Protein AF-A0AAW9RUT8-F1 (afdb_monomer_lite)

Foldseek 3Di:
DDDPPDDDDPPPPPPPPVVCVVCVVVVVVVVVVVVLVVLVVQLPDDPVRCVVVVHDPVVSVVVCPDPVSVD

Organism: NCBI:txid1764581

pLDDT: mean 81.81, std 12.61, range [44.34, 95.31]

Radius of gyration: 27.02 Å; chains: 1; bounding box: 63×22×74 Å

Sequence (71 aa):
MPITSVAPALRTKRPIRWAFVALYPLWLAGIWMDRVRKRRELAGLDEFQLDDAGIDPDYVRREVRKPFWRA

Secondary structure (DSSP, 8-state):
---------------HHHHHHHHHHHHHHHHHHHHHHHHHHHHT--HHHHHHTT--HHHHHHHHTSHHHH-

Structure (mmCIF, N/CA/C/O backbone):
data_AF-A0AAW9RUT8-F1
#
_entry.id   AF-A0AAW9RUT8-F1
#
loop_
_atom_site.group_PDB
_atom_site.id
_atom_site.type_symbol
_atom_site.label_atom_id
_atom_site.label_alt_id
_atom_site.label_comp_id
_atom_site.label_asym_id
_atom_site.label_entity_id
_atom_site.label_seq_id
_atom_site.pdbx_PDB_ins_code
_atom_site.Cartn_x
_atom_site.Cartn_y
_atom_site.Cartn_z
_atom_site.occupancy
_atom_site.B_iso_or_equi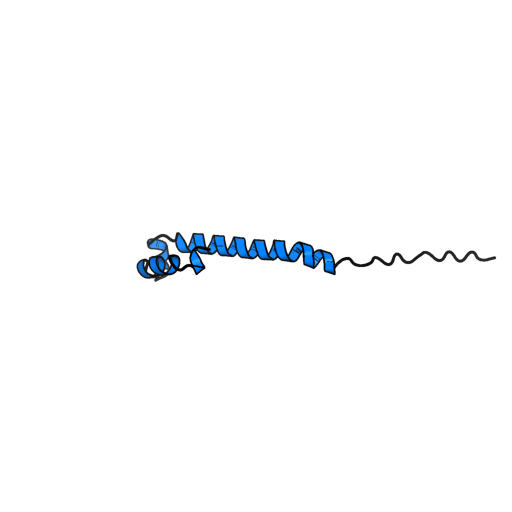v
_atom_site.auth_seq_id
_atom_site.auth_comp_id
_atom_site.auth_asym_id
_atom_site.auth_atom_id
_atom_site.pdbx_PDB_model_num
ATOM 1 N N . MET A 1 1 ? 49.651 7.995 -55.380 1.00 44.34 1 MET A N 1
ATOM 2 C CA . MET A 1 1 ? 48.582 7.079 -54.927 1.00 44.34 1 MET A CA 1
ATOM 3 C C . MET A 1 1 ? 48.090 7.555 -53.565 1.00 44.34 1 MET A C 1
ATOM 5 O O . MET A 1 1 ? 48.928 7.606 -52.673 1.00 44.34 1 MET A O 1
ATOM 9 N N . PRO A 1 2 ? 46.822 7.963 -53.375 1.00 59.16 2 PRO A N 1
AT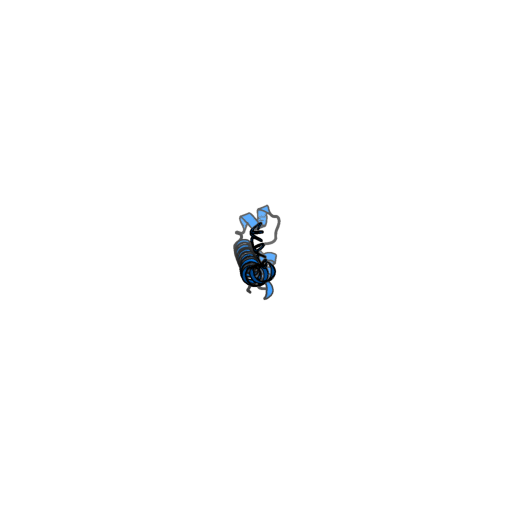OM 10 C CA . PRO A 1 2 ? 46.312 8.257 -52.042 1.00 59.16 2 PRO A CA 1
ATOM 11 C C . PRO A 1 2 ? 45.655 7.006 -51.447 1.00 59.16 2 PRO A C 1
ATOM 13 O O . PRO A 1 2 ? 44.817 6.366 -52.077 1.00 59.16 2 PRO A O 1
ATOM 16 N N . ILE A 1 3 ? 46.051 6.658 -50.228 1.00 56.94 3 ILE A N 1
ATOM 17 C CA . ILE A 1 3 ? 45.428 5.598 -49.438 1.00 56.94 3 ILE A CA 1
ATOM 18 C C . ILE A 1 3 ? 44.272 6.261 -48.686 1.00 56.94 3 ILE A C 1
ATOM 20 O O . ILE A 1 3 ? 44.484 6.941 -47.684 1.00 56.94 3 ILE A O 1
ATOM 24 N N . THR A 1 4 ? 43.046 6.145 -49.191 1.00 61.06 4 THR A N 1
ATOM 25 C CA . THR A 1 4 ? 41.862 6.592 -48.450 1.00 61.06 4 THR A CA 1
ATOM 26 C C . THR A 1 4 ? 41.578 5.564 -47.358 1.00 61.06 4 THR A C 1
ATOM 28 O O . THR A 1 4 ? 40.978 4.523 -47.610 1.00 61.06 4 THR A O 1
ATOM 31 N N . SER A 1 5 ? 42.046 5.830 -46.137 1.00 60.38 5 SER A N 1
ATOM 32 C CA . SER A 1 5 ? 41.649 5.063 -44.954 1.00 60.38 5 SER A CA 1
ATOM 3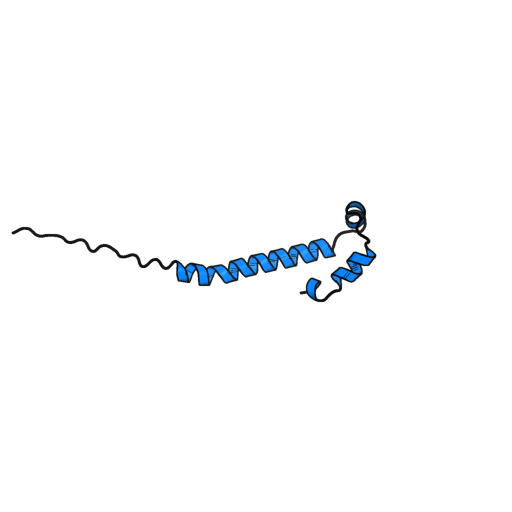3 C C . SER A 1 5 ? 40.199 5.408 -44.615 1.00 60.38 5 SER A C 1
ATOM 35 O O . SER A 1 5 ? 39.910 6.445 -44.020 1.00 60.38 5 SER A O 1
ATOM 37 N N . VAL A 1 6 ? 39.264 4.567 -45.058 1.00 65.12 6 VAL A N 1
ATOM 38 C CA . VAL A 1 6 ? 37.859 4.649 -44.654 1.00 65.12 6 VAL A CA 1
ATOM 39 C C . VAL A 1 6 ? 37.739 3.932 -43.313 1.00 65.12 6 VAL A C 1
ATOM 41 O O . VAL A 1 6 ? 37.668 2.706 -43.255 1.00 65.12 6 VAL A O 1
ATOM 44 N N . ALA A 1 7 ? 37.756 4.692 -42.218 1.00 66.75 7 ALA A N 1
ATOM 45 C CA . ALA A 1 7 ? 37.462 4.149 -40.898 1.00 66.75 7 ALA A CA 1
ATOM 46 C C . ALA A 1 7 ? 36.030 3.572 -40.887 1.00 66.75 7 ALA A C 1
ATOM 48 O O . ALA A 1 7 ? 35.095 4.268 -41.303 1.00 66.75 7 ALA A O 1
ATOM 49 N N . PRO A 1 8 ? 35.805 2.330 -40.418 1.00 65.62 8 PRO A N 1
ATOM 50 C CA . PRO A 1 8 ? 34.456 1.806 -40.308 1.00 65.62 8 PRO A CA 1
ATOM 51 C C . PRO A 1 8 ? 33.741 2.537 -39.171 1.00 65.62 8 PRO A C 1
ATOM 53 O O . PRO A 1 8 ? 34.123 2.440 -38.004 1.00 65.62 8 PRO A O 1
ATOM 56 N N . ALA A 1 9 ? 32.680 3.270 -39.51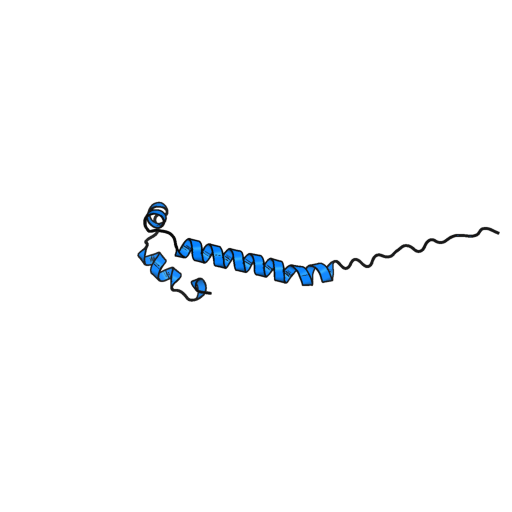0 1.00 66.31 9 ALA A N 1
ATOM 57 C CA . ALA A 1 9 ? 31.748 3.795 -38.527 1.00 66.31 9 ALA A CA 1
ATOM 58 C C . ALA A 1 9 ? 31.210 2.619 -37.697 1.00 66.31 9 ALA A C 1
ATOM 60 O O . ALA A 1 9 ? 30.442 1.791 -38.194 1.00 66.31 9 ALA A O 1
ATOM 61 N N . LEU A 1 10 ? 31.634 2.525 -36.435 1.00 64.56 10 LEU A N 1
ATOM 62 C CA . LEU A 1 10 ? 31.114 1.555 -35.478 1.00 64.56 10 LEU A CA 1
ATOM 63 C C . LEU A 1 10 ? 29.630 1.855 -35.253 1.00 64.56 10 LEU A C 1
ATOM 65 O O . LEU A 1 10 ? 29.248 2.655 -34.399 1.00 64.56 10 LEU A O 1
ATOM 69 N N . ARG A 1 11 ? 28.771 1.212 -36.047 1.00 65.44 11 ARG A N 1
ATOM 70 C CA . ARG A 1 11 ? 27.321 1.233 -35.883 1.00 65.44 11 ARG A CA 1
ATOM 71 C C . ARG A 1 11 ? 26.975 0.445 -34.626 1.00 65.44 11 ARG A C 1
ATOM 73 O O . ARG A 1 11 ? 26.641 -0.736 -34.682 1.00 65.44 11 ARG A O 1
ATOM 80 N N . THR A 1 12 ? 27.054 1.108 -33.480 1.00 66.62 12 THR A N 1
ATOM 81 C CA . THR A 1 12 ? 26.564 0.591 -32.206 1.00 66.62 12 THR A CA 1
ATOM 82 C C . THR A 1 12 ? 25.066 0.332 -32.347 1.00 66.62 12 THR A C 1
ATOM 84 O O . THR A 1 12 ? 24.242 1.249 -32.382 1.00 66.62 12 THR A O 1
ATOM 87 N N . LYS A 1 13 ? 24.688 -0.944 -32.477 1.00 60.03 13 LYS A N 1
ATOM 88 C CA . LYS A 1 13 ? 23.285 -1.353 -32.429 1.00 60.03 13 LYS A CA 1
ATOM 89 C C . LYS A 1 13 ? 22.802 -1.164 -30.999 1.00 60.03 13 LYS A C 1
ATOM 91 O O . LYS A 1 13 ? 23.064 -1.993 -30.140 1.00 60.03 13 LYS A O 1
ATOM 96 N N . ARG A 1 14 ? 22.139 -0.035 -30.752 1.00 64.19 14 ARG A N 1
ATOM 97 C CA . ARG A 1 14 ? 21.577 0.342 -29.452 1.00 64.19 14 ARG A CA 1
ATOM 98 C C . ARG A 1 14 ? 20.686 -0.791 -28.909 1.00 64.19 14 ARG A C 1
ATOM 100 O O . ARG A 1 14 ? 19.585 -0.973 -29.431 1.00 64.19 14 ARG A O 1
ATOM 107 N N . PRO A 1 15 ? 21.091 -1.518 -27.849 1.00 62.88 15 PRO A N 1
ATOM 108 C CA . PRO A 1 15 ? 20.328 -2.640 -27.297 1.00 62.88 15 PRO A CA 1
ATOM 109 C C . PRO A 1 15 ? 19.209 -2.158 -26.356 1.00 62.88 15 PRO A C 1
ATOM 111 O O . PRO A 1 15 ? 18.802 -2.859 -25.436 1.00 62.88 15 PRO A O 1
ATOM 114 N N . ILE A 1 16 ? 18.705 -0.940 -26.573 1.00 67.12 16 ILE A N 1
ATOM 115 C CA . ILE A 1 16 ? 17.818 -0.229 -25.646 1.00 67.12 16 ILE A CA 1
ATOM 116 C C . ILE A 1 16 ? 16.533 -1.028 -25.392 1.00 67.12 16 ILE A C 1
ATOM 118 O O . ILE A 1 16 ? 16.064 -1.095 -24.263 1.00 67.12 16 ILE A O 1
ATOM 122 N N . ARG A 1 17 ? 15.994 -1.708 -26.414 1.00 65.25 17 ARG A N 1
ATOM 123 C CA . ARG A 1 17 ? 14.737 -2.468 -26.292 1.00 65.25 17 ARG A CA 1
ATOM 124 C C . ARG A 1 17 ? 14.859 -3.670 -25.347 1.00 65.25 17 ARG A C 1
ATOM 126 O O . ARG A 1 17 ? 13.931 -3.926 -24.592 1.00 65.25 17 ARG A O 1
ATOM 133 N N . TRP A 1 18 ? 16.001 -4.361 -25.341 1.00 68.50 18 TRP A N 1
ATOM 134 C CA . TRP A 1 18 ? 16.230 -5.521 -24.469 1.00 68.50 18 TRP A CA 1
ATOM 135 C C . TRP A 1 18 ? 16.477 -5.115 -23.017 1.00 68.50 18 TRP A C 1
ATOM 137 O O . TRP A 1 18 ? 16.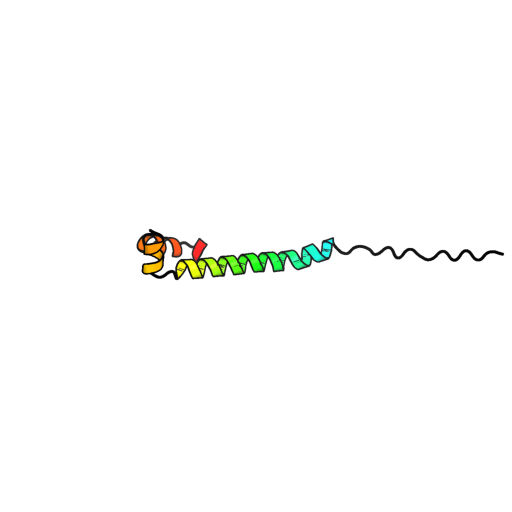013 -5.795 -22.107 1.00 68.50 18 TRP A O 1
ATOM 147 N N . ALA A 1 19 ? 17.127 -3.968 -22.798 1.00 70.88 19 ALA A N 1
ATOM 148 C CA . ALA A 1 19 ? 17.301 -3.407 -21.461 1.00 70.88 19 ALA A CA 1
ATOM 149 C C . ALA A 1 19 ? 15.948 -3.094 -20.795 1.00 70.88 19 ALA A C 1
ATOM 151 O O . ALA A 1 19 ? 15.754 -3.415 -19.626 1.00 70.88 19 ALA A O 1
ATOM 152 N N . PHE A 1 20 ? 14.980 -2.549 -21.545 1.00 70.31 20 PHE A N 1
ATOM 153 C CA . PHE A 1 20 ? 13.628 -2.317 -21.027 1.00 70.31 20 PHE A CA 1
ATOM 154 C C . PHE A 1 20 ? 12.895 -3.618 -20.688 1.00 70.31 20 PHE A C 1
ATOM 156 O O . PHE A 1 20 ? 12.304 -3.704 -19.619 1.00 70.31 20 PHE A O 1
ATOM 163 N N . VAL A 1 21 ? 12.969 -4.645 -21.541 1.00 76.19 21 VAL A N 1
ATOM 164 C CA . VAL A 1 21 ? 12.323 -5.946 -21.273 1.00 76.19 21 VAL A CA 1
ATOM 165 C C . VAL A 1 21 ? 12.907 -6.622 -20.029 1.00 76.19 21 VAL A C 1
ATOM 167 O O . VAL A 1 21 ? 12.162 -7.216 -19.256 1.00 76.19 21 VAL A O 1
ATOM 170 N N . ALA A 1 22 ? 14.216 -6.500 -19.803 1.00 79.62 22 ALA A N 1
ATOM 171 C CA . ALA A 1 22 ? 14.872 -7.089 -18.639 1.00 79.62 22 ALA A CA 1
ATOM 172 C C . ALA A 1 22 ? 14.604 -6.316 -17.333 1.00 79.62 22 ALA A C 1
ATOM 174 O O . ALA A 1 22 ? 14.432 -6.929 -16.282 1.00 79.62 22 ALA A O 1
ATOM 175 N N . LEU A 1 23 ? 14.547 -4.980 -17.377 1.00 83.94 23 LEU A N 1
ATOM 176 C CA . LEU A 1 23 ? 14.401 -4.144 -16.175 1.00 83.94 23 LEU A CA 1
ATOM 177 C C . LEU A 1 23 ? 12.944 -3.887 -15.773 1.00 83.94 23 LEU A C 1
ATOM 179 O O . LEU A 1 23 ? 12.661 -3.686 -14.593 1.00 83.94 23 LEU A O 1
ATOM 183 N N . TYR A 1 24 ? 12.010 -3.920 -16.724 1.00 88.94 24 TYR A N 1
ATOM 184 C CA . TYR A 1 24 ? 10.585 -3.718 -16.464 1.00 88.94 24 TYR A CA 1
ATOM 185 C C . TYR A 1 24 ? 9.981 -4.676 -15.417 1.00 88.94 24 TYR A C 1
ATOM 187 O O . TYR A 1 24 ? 9.312 -4.180 -14.508 1.00 88.94 24 TYR A O 1
ATOM 195 N N . PRO A 1 25 ? 10.209 -6.008 -15.453 1.00 91.56 25 PRO A N 1
ATOM 196 C CA . PRO A 1 25 ? 9.658 -6.903 -14.435 1.00 91.56 25 PRO A CA 1
ATOM 197 C C . PRO A 1 25 ? 10.251 -6.643 -13.046 1.00 91.56 25 PRO A C 1
ATOM 199 O O . PRO A 1 25 ? 9.525 -6.726 -12.060 1.00 91.56 25 PRO A O 1
ATOM 202 N N . LEU A 1 26 ? 11.534 -6.273 -12.955 1.00 91.06 26 LEU A N 1
ATOM 203 C CA . LEU A 1 26 ? 12.174 -5.931 -11.682 1.00 91.06 26 LEU A CA 1
ATOM 204 C C . LEU A 1 26 ? 11.583 -4.644 -11.090 1.00 91.06 26 LEU A C 1
ATOM 206 O O . LEU A 1 26 ? 11.286 -4.581 -9.898 1.00 91.06 26 LEU A O 1
ATOM 210 N N . TRP A 1 27 ? 11.357 -3.637 -11.933 1.00 92.69 27 TRP A N 1
ATOM 211 C CA . TRP A 1 27 ? 10.687 -2.403 -11.535 1.00 92.69 27 TRP A CA 1
ATOM 212 C C . TRP A 1 27 ? 9.246 -2.660 -11.073 1.00 92.69 27 TRP A C 1
ATOM 214 O O . TRP A 1 27 ? 8.836 -2.182 -10.013 1.00 92.69 27 TRP A O 1
ATOM 224 N N . LEU A 1 28 ? 8.493 -3.475 -11.819 1.00 94.25 28 LEU A N 1
ATOM 225 C CA . LEU A 1 28 ? 7.123 -3.846 -11.471 1.00 94.25 28 LEU A CA 1
ATOM 226 C C . LEU A 1 28 ? 7.063 -4.641 -10.159 1.00 94.25 28 LEU A C 1
ATOM 228 O O . LEU A 1 28 ? 6.198 -4.373 -9.323 1.00 94.25 28 LEU A O 1
ATOM 232 N N . ALA A 1 29 ? 7.999 -5.568 -9.947 1.00 93.56 29 ALA A N 1
ATOM 233 C CA . ALA A 1 29 ? 8.143 -6.297 -8.691 1.00 93.56 29 ALA A CA 1
ATOM 234 C C . ALA A 1 29 ? 8.437 -5.347 -7.520 1.00 93.56 29 ALA A C 1
ATOM 236 O O . ALA A 1 29 ? 7.829 -5.485 -6.462 1.00 93.56 29 ALA A O 1
ATOM 237 N N . GLY A 1 30 ? 9.287 -4.334 -7.722 1.00 95.12 30 GLY A N 1
ATOM 238 C CA . GLY A 1 30 ? 9.552 -3.294 -6.725 1.00 95.12 30 GLY A CA 1
ATOM 239 C C . GLY A 1 30 ? 8.293 -2.526 -6.313 1.00 95.12 30 GLY A C 1
ATOM 240 O O . GLY A 1 30 ? 8.040 -2.352 -5.121 1.00 95.12 30 GLY A O 1
ATOM 241 N N . ILE A 1 31 ? 7.450 -2.139 -7.277 1.00 95.31 31 ILE A N 1
ATOM 242 C CA . ILE A 1 31 ? 6.156 -1.490 -6.994 1.00 95.31 31 ILE A CA 1
ATOM 243 C C . ILE A 1 31 ? 5.222 -2.425 -6.226 1.00 95.31 31 ILE A C 1
ATOM 245 O O . ILE A 1 31 ? 4.545 -1.998 -5.290 1.00 95.31 31 ILE A O 1
ATOM 249 N N . TRP A 1 32 ? 5.159 -3.698 -6.616 1.00 93.31 32 TRP A N 1
ATOM 250 C CA . TRP A 1 32 ? 4.348 -4.690 -5.916 1.00 93.31 32 TRP A CA 1
ATOM 251 C C . TRP A 1 32 ? 4.806 -4.878 -4.471 1.00 93.31 32 TRP A C 1
ATOM 253 O O . TRP A 1 32 ? 3.973 -4.860 -3.567 1.00 93.31 32 TRP A O 1
ATOM 263 N N . MET A 1 33 ? 6.115 -4.980 -4.238 1.00 94.62 33 MET A N 1
ATOM 264 C CA . MET A 1 33 ? 6.689 -5.075 -2.896 1.00 94.62 33 MET A CA 1
ATOM 265 C C . MET A 1 33 ? 6.368 -3.846 -2.041 1.00 94.62 33 MET A C 1
ATOM 267 O O . MET A 1 33 ? 5.977 -4.001 -0.885 1.00 94.62 33 MET A O 1
ATOM 271 N N . ASP A 1 34 ? 6.497 -2.641 -2.600 1.00 95.31 34 ASP A N 1
ATOM 272 C CA . ASP A 1 34 ? 6.156 -1.391 -1.911 1.00 95.31 34 ASP A CA 1
ATOM 273 C C . ASP A 1 34 ? 4.667 -1.340 -1.538 1.00 95.31 34 ASP A C 1
ATOM 275 O O . ASP A 1 34 ? 4.311 -1.038 -0.399 1.00 95.31 34 ASP A O 1
ATOM 279 N N . ARG A 1 35 ? 3.776 -1.738 -2.454 1.00 92.50 35 ARG A N 1
ATOM 280 C CA . ARG A 1 35 ? 2.336 -1.826 -2.171 1.00 92.50 35 ARG A CA 1
ATOM 281 C C . ARG A 1 35 ? 2.024 -2.841 -1.079 1.00 92.50 35 ARG A C 1
ATOM 283 O O . ARG A 1 35 ? 1.257 -2.523 -0.176 1.00 92.50 35 ARG A O 1
ATOM 290 N N . VAL A 1 36 ? 2.607 -4.036 -1.138 1.00 91.94 36 VAL A N 1
ATOM 291 C CA . VAL A 1 36 ? 2.414 -5.065 -0.103 1.00 91.94 36 VAL A CA 1
ATOM 292 C C . VAL A 1 36 ? 2.890 -4.554 1.256 1.00 91.94 36 VAL A C 1
ATOM 294 O O . VAL A 1 36 ? 2.198 -4.740 2.255 1.00 91.94 36 VAL A O 1
ATOM 297 N N . ARG A 1 37 ? 4.035 -3.863 1.305 1.00 92.75 37 ARG A N 1
ATOM 298 C CA . ARG A 1 37 ? 4.546 -3.246 2.534 1.00 92.75 37 ARG A CA 1
ATOM 299 C C . ARG A 1 37 ? 3.568 -2.216 3.097 1.00 92.75 37 ARG A C 1
ATOM 301 O O . ARG A 1 37 ? 3.148 -2.365 4.238 1.00 92.75 37 ARG A O 1
ATOM 308 N N . LYS A 1 38 ? 3.134 -1.254 2.282 1.00 92.06 38 LYS A N 1
ATOM 309 C CA . LYS A 1 38 ? 2.175 -0.215 2.691 1.00 92.06 38 LYS A CA 1
ATOM 310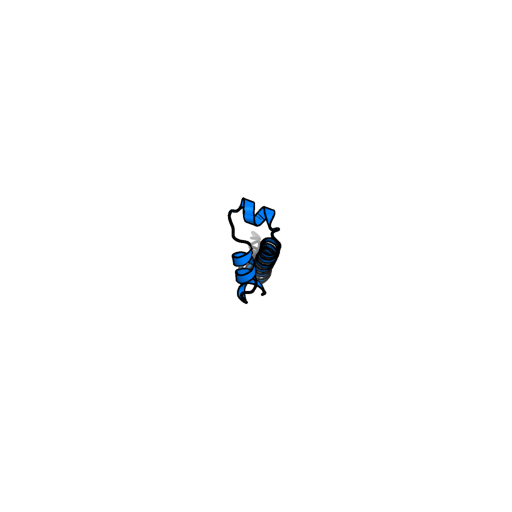 C C . LYS A 1 38 ? 0.864 -0.799 3.201 1.00 92.06 38 LYS A C 1
ATOM 312 O O . LYS A 1 38 ? 0.320 -0.321 4.185 1.00 92.06 38 LYS A O 1
ATOM 317 N N . ARG A 1 39 ? 0.356 -1.864 2.572 1.00 90.69 39 ARG A N 1
ATOM 318 C CA . ARG A 1 39 ? -0.850 -2.553 3.057 1.00 90.69 39 ARG A CA 1
ATOM 319 C C . ARG A 1 39 ? -0.655 -3.161 4.440 1.00 90.69 39 ARG A C 1
ATOM 321 O O . ARG A 1 39 ? -1.569 -3.082 5.250 1.00 90.69 39 ARG A O 1
ATOM 328 N N . ARG A 1 40 ? 0.514 -3.750 4.712 1.00 89.00 40 ARG A N 1
ATOM 329 C CA . ARG A 1 40 ? 0.842 -4.295 6.038 1.00 89.00 40 ARG A CA 1
ATOM 330 C C . ARG A 1 40 ? 0.970 -3.200 7.088 1.00 89.00 40 ARG A C 1
ATOM 332 O O . ARG A 1 40 ? 0.467 -3.385 8.185 1.00 89.00 40 ARG A O 1
ATOM 339 N N . GLU A 1 41 ? 1.598 -2.081 6.740 1.00 90.75 41 GLU A N 1
ATOM 340 C CA . GLU A 1 41 ? 1.707 -0.912 7.621 1.00 90.75 41 GLU A CA 1
ATOM 341 C C . GLU A 1 41 ? 0.321 -0.352 7.960 1.00 90.75 41 GLU A C 1
ATOM 343 O O . GLU A 1 41 ? -0.007 -0.211 9.131 1.00 90.75 41 GLU A O 1
ATOM 348 N N . LEU A 1 42 ? -0.534 -0.141 6.954 1.00 88.44 42 LEU A N 1
ATOM 349 C CA . LEU A 1 42 ? -1.910 0.329 7.154 1.00 88.44 42 LEU A CA 1
ATOM 350 C C . LEU A 1 42 ? -2.764 -0.658 7.961 1.00 88.44 42 LEU A C 1
ATOM 352 O O . LEU A 1 42 ? -3.586 -0.248 8.771 1.00 88.44 42 LEU A O 1
ATOM 356 N N . ALA A 1 43 ? -2.574 -1.962 7.749 1.00 87.31 43 ALA A N 1
ATOM 357 C CA . ALA A 1 43 ? -3.266 -3.000 8.506 1.00 87.31 43 ALA A CA 1
ATOM 358 C C . ALA A 1 43 ? -2.800 -3.106 9.967 1.00 87.31 43 ALA A C 1
ATOM 360 O O . ALA A 1 43 ? -3.524 -3.670 10.786 1.00 87.31 43 ALA A O 1
ATOM 361 N N . GLY A 1 44 ? -1.594 -2.619 10.267 1.00 87.69 44 GLY A N 1
ATOM 362 C CA . GLY A 1 44 ? -0.985 -2.629 11.593 1.00 87.69 44 GLY A CA 1
ATOM 363 C C . GLY A 1 44 ? -1.060 -1.291 12.323 1.00 87.69 44 GLY A C 1
ATOM 364 O O . GLY A 1 44 ? -0.381 -1.154 13.337 1.00 87.69 44 GLY A O 1
ATOM 365 N N . LEU A 1 45 ? -1.828 -0.319 11.815 1.00 90.38 45 LEU A N 1
ATOM 366 C CA . LEU A 1 45 ? -2.063 0.938 12.521 1.00 90.38 45 LEU A CA 1
ATOM 367 C C . LEU A 1 45 ? -2.704 0.665 13.882 1.00 90.38 45 LEU A C 1
ATOM 369 O O . LEU A 1 45 ? -3.664 -0.103 13.987 1.00 90.38 45 LEU A O 1
ATOM 373 N N . ASP A 1 46 ? -2.155 1.309 14.906 1.00 88.50 46 ASP A N 1
ATOM 374 C CA . ASP A 1 46 ? -2.668 1.241 16.268 1.00 88.50 46 ASP A CA 1
ATOM 375 C C . ASP A 1 46 ? -3.956 2.065 16.420 1.00 88.50 46 ASP A C 1
ATOM 377 O O . ASP A 1 46 ? -4.228 2.977 15.635 1.00 88.50 46 ASP A O 1
ATOM 381 N N . GLU A 1 47 ? -4.747 1.772 17.449 1.00 84.69 47 GLU A N 1
ATOM 382 C CA . GLU A 1 47 ? -6.048 2.403 17.685 1.00 84.69 47 GLU A CA 1
ATOM 383 C C . GLU A 1 47 ? -5.935 3.926 17.823 1.00 84.69 47 GLU A C 1
ATOM 385 O O . GLU A 1 47 ? -6.729 4.651 17.231 1.00 84.69 47 GLU A O 1
ATOM 390 N N . PHE A 1 48 ? -4.879 4.421 18.476 1.00 88.81 48 PHE A N 1
ATOM 391 C CA . PHE A 1 48 ? -4.605 5.858 18.573 1.00 88.81 48 PHE A CA 1
ATOM 392 C C . PHE A 1 48 ? -4.284 6.510 17.221 1.00 88.81 48 PHE A C 1
ATOM 394 O O . PHE A 1 48 ? -4.633 7.664 16.995 1.00 88.81 48 PHE A O 1
ATOM 401 N N . GLN A 1 49 ? -3.626 5.789 16.308 1.00 91.38 49 GLN A N 1
ATOM 402 C CA . GLN A 1 49 ? -3.307 6.303 14.970 1.00 91.38 49 GLN A CA 1
ATOM 403 C C . GLN A 1 49 ? -4.545 6.330 14.070 1.00 91.38 49 GLN A C 1
ATOM 405 O O . GLN A 1 49 ? -4.666 7.186 13.195 1.00 91.38 49 GLN A O 1
ATOM 410 N N . LEU A 1 50 ? -5.452 5.373 14.270 1.00 91.50 50 LEU A N 1
ATOM 411 C CA . LEU A 1 50 ? -6.739 5.335 13.586 1.00 91.50 50 LEU A CA 1
ATOM 412 C C . LEU A 1 50 ? -7.659 6.450 14.089 1.00 91.50 50 LEU A C 1
ATOM 414 O O . LEU A 1 50 ? -8.269 7.128 13.265 1.00 91.50 50 LEU A O 1
ATOM 418 N N . ASP A 1 51 ? -7.694 6.688 15.401 1.00 89.06 51 ASP A N 1
ATOM 419 C CA . ASP A 1 51 ? -8.471 7.767 16.019 1.00 89.06 51 ASP A CA 1
ATOM 420 C C . ASP A 1 51 ? -7.991 9.159 15.572 1.00 89.06 51 ASP A C 1
ATOM 422 O O . ASP A 1 51 ? -8.802 9.981 15.152 1.00 89.06 51 ASP A O 1
ATOM 426 N N . ASP A 1 52 ? -6.673 9.394 15.526 1.00 93.25 52 ASP A N 1
ATOM 427 C CA . ASP A 1 52 ? -6.087 10.647 15.012 1.00 93.25 52 ASP A CA 1
ATOM 428 C C . ASP A 1 52 ? -6.448 10.902 13.535 1.00 93.25 52 ASP A C 1
ATOM 430 O O . ASP A 1 52 ? -6.697 12.032 13.114 1.00 93.25 52 ASP A O 1
ATOM 434 N N . ALA A 1 53 ? -6.559 9.834 12.741 1.00 89.62 53 ALA A N 1
ATOM 435 C CA . ALA A 1 53 ? -7.026 9.904 11.359 1.00 89.62 53 ALA A CA 1
ATOM 436 C C . ALA A 1 53 ? -8.563 9.998 11.226 1.00 89.62 53 ALA A C 1
ATOM 438 O O . ALA A 1 53 ? -9.069 10.133 10.107 1.00 89.62 53 ALA A O 1
ATOM 439 N N . GLY A 1 54 ? -9.311 9.905 12.331 1.00 93.00 54 GLY A N 1
ATOM 440 C CA . GLY A 1 54 ? -10.774 9.874 12.355 1.00 93.00 54 GLY A CA 1
ATOM 441 C C . GLY A 1 54 ? -11.370 8.614 11.719 1.00 93.00 54 GLY A C 1
ATOM 442 O O . GLY A 1 54 ? -12.464 8.660 11.152 1.00 93.00 54 GLY A O 1
ATOM 443 N N . ILE A 1 55 ? -10.637 7.499 11.744 1.00 91.31 55 ILE A N 1
ATOM 444 C CA . ILE A 1 55 ? -11.019 6.235 11.115 1.00 91.31 55 ILE A CA 1
ATOM 445 C C . ILE A 1 55 ? -11.499 5.256 12.184 1.00 91.31 55 ILE A C 1
ATOM 447 O O . ILE A 1 55 ? -10.774 4.936 13.119 1.00 91.31 55 ILE A O 1
ATOM 451 N N . ASP A 1 56 ? -12.695 4.701 11.987 1.00 89.44 56 ASP A N 1
ATOM 452 C CA . ASP A 1 56 ? -13.245 3.658 12.854 1.00 89.44 56 ASP A CA 1
ATOM 453 C C . ASP A 1 56 ? -12.369 2.376 12.832 1.00 89.44 56 ASP A C 1
ATOM 455 O O . ASP A 1 56 ? -12.219 1.741 11.773 1.00 89.44 56 ASP A O 1
ATOM 459 N N . PRO A 1 57 ? -11.820 1.941 13.984 1.00 86.56 57 PRO A N 1
ATOM 460 C CA . PRO A 1 57 ? -11.028 0.719 14.084 1.00 86.56 57 PRO A CA 1
ATOM 461 C C . PRO A 1 57 ? -11.782 -0.550 13.663 1.00 86.56 57 PRO A C 1
ATOM 463 O O . PRO A 1 57 ? -11.184 -1.459 13.075 1.00 86.56 57 PRO A O 1
ATOM 466 N N . ASP A 1 58 ? -13.092 -0.641 13.912 1.00 88.12 58 ASP A N 1
ATOM 467 C CA . ASP A 1 58 ? -13.902 -1.790 13.492 1.00 88.12 58 ASP A CA 1
ATOM 468 C C . ASP A 1 58 ? -14.065 -1.857 11.976 1.00 88.12 58 ASP A C 1
ATOM 470 O O . ASP A 1 58 ? -14.005 -2.940 11.372 1.00 88.12 58 ASP A O 1
ATOM 474 N N . TYR A 1 59 ? -14.211 -0.697 11.340 1.00 90.19 59 TYR A N 1
ATOM 475 C CA . TYR A 1 59 ? -14.210 -0.587 9.890 1.00 90.19 59 TYR A CA 1
ATOM 476 C C . TYR A 1 59 ? -12.884 -1.087 9.301 1.00 90.19 59 TYR A C 1
ATOM 478 O O . TYR A 1 59 ? -12.900 -1.941 8.407 1.00 90.19 59 TYR A O 1
ATOM 486 N N . VAL A 1 60 ? -11.742 -0.656 9.847 1.00 89.31 60 VAL A N 1
ATOM 487 C CA . VAL A 1 60 ? -10.404 -1.090 9.398 1.00 89.31 60 VAL A CA 1
ATOM 488 C C . VAL A 1 60 ? -10.225 -2.598 9.563 1.00 89.31 60 VAL A C 1
ATOM 490 O O . VAL A 1 60 ? -9.823 -3.281 8.615 1.00 89.31 60 VAL A O 1
ATOM 493 N N . ARG A 1 61 ? -10.603 -3.159 10.720 1.00 87.62 61 ARG A N 1
ATOM 494 C CA . ARG A 1 61 ? -10.553 -4.610 10.974 1.00 87.62 61 ARG A CA 1
ATOM 495 C C . ARG A 1 61 ? -11.334 -5.411 9.932 1.00 87.62 61 ARG A C 1
ATOM 497 O O . ARG A 1 61 ? -10.899 -6.494 9.532 1.00 87.62 61 ARG A O 1
ATOM 504 N N . ARG A 1 62 ? -12.490 -4.912 9.482 1.00 90.25 62 ARG A N 1
ATOM 505 C CA . ARG A 1 62 ? -13.290 -5.546 8.420 1.00 90.25 62 ARG A CA 1
ATOM 506 C C . ARG A 1 62 ? -12.666 -5.367 7.039 1.00 90.25 62 ARG A C 1
ATOM 508 O O . ARG A 1 62 ? -12.660 -6.319 6.258 1.00 90.25 62 ARG A O 1
ATOM 515 N N . GLU A 1 63 ? -12.135 -4.187 6.745 1.00 91.00 63 GLU A N 1
ATOM 516 C CA . GLU A 1 63 ? -11.528 -3.848 5.457 1.00 91.00 63 GLU A CA 1
ATOM 517 C C . GLU A 1 63 ? -10.278 -4.699 5.181 1.00 91.00 63 GLU A C 1
ATOM 519 O O . GLU A 1 63 ? -10.187 -5.350 4.138 1.00 91.00 63 GLU A O 1
ATOM 524 N N . VAL A 1 64 ? -9.379 -4.815 6.165 1.00 90.50 64 VAL A N 1
ATOM 525 C CA . VAL A 1 64 ? -8.135 -5.609 6.089 1.00 90.50 64 VAL A CA 1
ATOM 526 C C . VAL A 1 64 ? -8.403 -7.108 5.896 1.00 90.50 64 VAL A C 1
ATOM 528 O O . VAL A 1 64 ? -7.579 -7.840 5.345 1.00 90.50 64 VAL A O 1
ATOM 531 N N . ARG A 1 65 ? -9.576 -7.608 6.306 1.00 89.06 65 ARG A N 1
ATOM 532 C CA . ARG A 1 65 ? -9.958 -9.014 6.089 1.00 89.06 65 ARG A CA 1
ATOM 533 C C . ARG A 1 65 ? -10.308 -9.330 4.635 1.00 89.06 65 ARG A C 1
ATOM 535 O O . ARG A 1 65 ? -10.380 -10.515 4.302 1.00 89.06 65 ARG A O 1
ATOM 542 N N . LYS A 1 66 ? -10.529 -8.331 3.773 1.00 90.50 66 LYS A N 1
ATOM 543 C CA . LYS A 1 66 ? -10.880 -8.581 2.371 1.00 90.50 66 LYS A CA 1
ATOM 544 C C . LYS A 1 66 ? -9.702 -9.225 1.620 1.00 90.50 66 LYS A C 1
ATOM 546 O O . LYS A 1 66 ? -8.551 -8.862 1.866 1.00 90.50 66 LYS A O 1
ATOM 551 N N . PRO A 1 67 ? -9.962 -10.129 0.655 1.00 86.00 67 PRO A N 1
ATOM 552 C CA . PRO A 1 67 ? -8.909 -10.861 -0.057 1.00 86.00 67 PRO A CA 1
ATOM 553 C C . PRO A 1 67 ? -7.864 -9.961 -0.727 1.00 86.00 67 PRO A C 1
ATOM 555 O O . PRO A 1 67 ? -6.684 -10.288 -0.725 1.00 86.00 67 PRO A O 1
ATOM 558 N N . PHE A 1 68 ? -8.285 -8.796 -1.230 1.00 83.69 68 PHE A N 1
ATOM 559 C CA . PHE A 1 68 ? -7.396 -7.799 -1.833 1.00 83.69 68 PHE A CA 1
ATOM 560 C C . PHE A 1 68 ? -6.272 -7.327 -0.893 1.00 83.69 68 PHE A C 1
ATOM 562 O O . PHE A 1 68 ? -5.167 -7.053 -1.356 1.00 83.69 68 PHE A O 1
ATOM 569 N N . TRP A 1 69 ? -6.538 -7.240 0.414 1.00 81.75 69 TRP A N 1
ATOM 570 C CA . TRP A 1 69 ? -5.582 -6.750 1.411 1.00 81.75 69 TRP A CA 1
ATOM 571 C C . TRP A 1 69 ? -4.644 -7.839 1.949 1.00 81.75 69 TRP A C 1
ATOM 573 O O . TRP A 1 69 ? -3.608 -7.511 2.521 1.00 81.75 69 TRP A O 1
ATOM 583 N N . ARG A 1 70 ? -4.978 -9.122 1.752 1.00 74.81 70 ARG A N 1
ATOM 584 C CA . ARG A 1 70 ? -4.195 -10.275 2.236 1.00 74.81 70 ARG A CA 1
ATOM 585 C C . ARG A 1 70 ? -3.166 -10.809 1.232 1.00 74.81 70 ARG A C 1
ATOM 587 O O . ARG A 1 70 ? -2.345 -11.635 1.625 1.00 74.81 70 ARG A O 1
ATOM 594 N N . ALA A 1 71 ? -3.252 -10.385 -0.029 1.00 68.00 71 ALA A N 1
ATOM 595 C CA . ALA A 1 71 ? -2.377 -10.809 -1.123 1.00 68.00 71 ALA A CA 1
ATOM 596 C C . ALA A 1 71 ? -1.088 -9.977 -1.217 1.00 68.00 71 ALA A C 1
ATOM 598 O O . ALA A 1 71 ? -1.150 -8.732 -1.041 1.00 68.00 71 ALA A O 1
#